Protein AF-L0J9J5-F1 (afdb_monomer_lite)

Radius of gyration: 36.47 Å; chains: 1; bounding box: 64×28×108 Å

Sequence (158 aa):
MAHLDVNPADLLRAADNYAELQLRAAAIGPKAVEEVQRIIATHGPMGYPLAVGVVAGLARRQAALDAKAANFGQYSQRFTEHAAAYRDQDLQGARDYAAPAATMLDLGGPGHIPPPEGRVICTEINAGGFGCSEFLPGGMIFHWLSPVDLTGHWPDFP

pLDDT: mean 82.68, std 17.05, range [35.88, 98.31]

Structure (mmCIF, N/CA/C/O backbone):
data_AF-L0J9J5-F1
#
_entry.id   AF-L0J9J5-F1
#
loop_
_atom_site.group_PDB
_atom_site.id
_atom_site.type_symbol
_atom_site.label_atom_id
_atom_site.label_alt_id
_atom_site.label_comp_id
_atom_site.label_asym_id
_atom_site.label_entity_id
_atom_site.label_seq_id
_atom_site.pdbx_PDB_ins_code
_atom_site.Cartn_x
_atom_site.Cartn_y
_atom_site.Cartn_z
_atom_site.occupancy
_atom_site.B_iso_or_equiv
_atom_site.auth_seq_id
_atom_site.auth_comp_id
_atom_site.auth_asym_id
_atom_site.auth_atom_id
_atom_site.pdbx_PDB_model_num
ATOM 1 N N . MET A 1 1 ? 0.097 13.921 -23.230 1.00 43.97 1 MET A N 1
ATOM 2 C CA . MET A 1 1 ? -0.004 13.534 -21.806 1.00 43.97 1 MET A CA 1
ATOM 3 C C . MET A 1 1 ? 1.316 13.898 -21.153 1.00 43.97 1 MET A C 1
ATOM 5 O O . MET A 1 1 ? 2.337 13.707 -21.799 1.00 43.97 1 MET A O 1
ATOM 9 N N . ALA A 1 2 ? 1.310 14.491 -19.959 1.00 52.03 2 ALA A N 1
ATOM 10 C CA . ALA A 1 2 ? 2.552 14.818 -19.262 1.00 52.03 2 ALA A CA 1
ATOM 11 C C . ALA A 1 2 ? 3.277 13.516 -18.889 1.00 52.03 2 ALA A C 1
ATOM 13 O O . ALA A 1 2 ? 2.677 12.647 -18.258 1.00 52.03 2 ALA A O 1
ATOM 14 N N . HIS A 1 3 ? 4.531 13.370 -19.314 1.00 60.62 3 HIS A N 1
ATOM 15 C CA . HIS A 1 3 ? 5.382 12.268 -18.886 1.00 60.62 3 HIS A CA 1
ATOM 16 C C . HIS A 1 3 ? 5.807 12.561 -17.447 1.00 60.62 3 HIS A C 1
ATOM 18 O O . HIS A 1 3 ? 6.639 13.434 -17.210 1.00 60.62 3 HIS A O 1
ATOM 24 N N . LEU A 1 4 ? 5.182 11.895 -16.479 1.00 69.75 4 LEU A N 1
ATOM 25 C CA . LEU A 1 4 ? 5.620 11.967 -15.091 1.00 69.75 4 LEU A CA 1
ATOM 26 C C . LEU A 1 4 ? 6.840 11.053 -14.953 1.00 69.75 4 LEU A C 1
ATOM 28 O O . LEU A 1 4 ? 6.718 9.840 -15.108 1.00 69.75 4 LEU A O 1
ATOM 32 N N . ASP A 1 5 ? 8.008 11.648 -14.736 1.00 74.19 5 ASP A N 1
ATOM 33 C CA . ASP A 1 5 ? 9.227 10.916 -14.405 1.00 74.19 5 ASP A CA 1
ATOM 34 C C . ASP A 1 5 ? 9.178 10.546 -12.918 1.00 74.19 5 ASP A C 1
ATOM 36 O O . ASP A 1 5 ? 9.167 11.421 -12.047 1.00 74.19 5 ASP A O 1
ATOM 40 N N . VAL A 1 6 ? 9.023 9.255 -12.628 1.00 82.19 6 VAL A N 1
ATOM 41 C CA . VAL A 1 6 ? 8.851 8.745 -11.266 1.00 82.19 6 VAL A CA 1
ATOM 42 C C . VAL A 1 6 ? 9.953 7.747 -10.971 1.00 82.19 6 VAL A C 1
ATOM 44 O O . VAL A 1 6 ? 10.090 6.739 -11.657 1.00 82.19 6 VAL A O 1
ATOM 47 N N . ASN A 1 7 ? 10.691 7.984 -9.889 1.00 89.12 7 ASN A N 1
ATOM 48 C CA . ASN A 1 7 ? 11.693 7.045 -9.413 1.00 89.12 7 ASN A CA 1
ATOM 49 C C . ASN A 1 7 ? 11.016 5.816 -8.759 1.00 89.12 7 ASN A C 1
ATOM 51 O O . ASN A 1 7 ? 10.251 5.984 -7.800 1.00 89.12 7 ASN A O 1
ATOM 55 N N . PRO A 1 8 ? 11.324 4.574 -9.189 1.00 92.50 8 PRO A N 1
ATOM 56 C CA . PRO A 1 8 ? 10.787 3.356 -8.576 1.00 92.50 8 PRO A CA 1
ATOM 57 C C . PRO A 1 8 ? 11.032 3.251 -7.064 1.00 92.50 8 PRO A C 1
ATOM 59 O O . PRO A 1 8 ? 10.201 2.702 -6.340 1.00 92.50 8 PRO A O 1
ATOM 62 N N . ALA A 1 9 ? 12.138 3.805 -6.557 1.00 93.69 9 ALA A N 1
ATOM 63 C CA . ALA A 1 9 ? 12.437 3.806 -5.126 1.00 93.69 9 ALA A CA 1
ATOM 64 C C . ALA A 1 9 ? 11.431 4.640 -4.314 1.00 93.69 9 ALA A C 1
ATOM 66 O O . ALA A 1 9 ? 11.093 4.282 -3.184 1.00 93.69 9 ALA A O 1
ATOM 67 N N . ASP A 1 10 ? 10.919 5.732 -4.885 1.00 94.81 10 ASP A N 1
ATOM 68 C CA . ASP A 1 10 ? 9.912 6.563 -4.224 1.00 94.81 10 ASP A CA 1
ATOM 69 C C . ASP A 1 10 ? 8.543 5.872 -4.205 1.00 94.81 10 ASP A C 1
ATOM 71 O O . ASP A 1 10 ? 7.815 5.981 -3.216 1.00 94.81 10 ASP A O 1
ATOM 75 N N . LEU A 1 11 ? 8.220 5.094 -5.245 1.00 95.12 11 LEU A N 1
ATOM 76 C CA . LEU A 1 11 ? 7.018 4.257 -5.276 1.00 95.12 11 LEU A CA 1
ATOM 77 C C . LEU A 1 11 ? 7.060 3.168 -4.202 1.00 95.12 11 LEU A C 1
ATOM 79 O O . LEU A 1 11 ? 6.072 2.969 -3.499 1.00 95.12 11 LEU A O 1
ATOM 83 N N . LEU A 1 12 ? 8.207 2.510 -4.018 1.00 97.31 12 LEU A N 1
ATOM 84 C CA . LEU A 1 12 ? 8.378 1.522 -2.950 1.00 97.31 12 LEU A CA 1
ATOM 85 C C . LEU A 1 12 ? 8.260 2.165 -1.563 1.00 97.31 12 LEU A C 1
ATOM 87 O O . LEU A 1 12 ? 7.547 1.645 -0.711 1.00 97.31 12 LEU A O 1
ATOM 91 N N . ARG A 1 13 ? 8.839 3.356 -1.360 1.00 97.19 13 ARG A N 1
ATOM 92 C CA . ARG A 1 13 ? 8.668 4.097 -0.100 1.00 97.19 13 ARG A CA 1
ATOM 93 C C . ARG A 1 13 ? 7.200 4.444 0.164 1.00 97.19 13 ARG A C 1
ATOM 95 O O . ARG A 1 13 ? 6.732 4.357 1.297 1.00 97.19 13 ARG A O 1
ATOM 102 N N . ALA A 1 14 ? 6.457 4.842 -0.869 1.00 97.06 14 ALA A N 1
ATOM 103 C CA . ALA A 1 14 ? 5.020 5.068 -0.748 1.00 97.06 14 ALA A CA 1
ATOM 104 C C . ALA A 1 14 ? 4.276 3.770 -0.400 1.00 97.06 14 ALA A C 1
ATOM 106 O O . ALA A 1 14 ? 3.399 3.795 0.465 1.00 97.06 14 ALA A O 1
ATOM 107 N N . ALA A 1 15 ? 4.645 2.645 -1.019 1.00 97.81 15 ALA A N 1
ATOM 108 C CA . ALA A 1 15 ? 4.072 1.339 -0.717 1.00 97.81 15 ALA A CA 1
ATOM 109 C C . ALA A 1 15 ? 4.255 0.962 0.761 1.00 97.81 15 ALA A C 1
ATOM 111 O O . ALA A 1 15 ? 3.277 0.573 1.406 1.00 97.81 15 ALA A O 1
ATOM 112 N N . ASP A 1 16 ? 5.454 1.161 1.311 1.00 98.25 16 ASP A N 1
ATOM 113 C CA . ASP A 1 16 ? 5.763 0.899 2.721 1.00 98.25 16 ASP A CA 1
ATOM 114 C C . ASP A 1 16 ? 4.935 1.786 3.659 1.00 98.25 16 ASP A C 1
ATOM 116 O O . ASP A 1 16 ? 4.329 1.297 4.613 1.00 98.25 16 ASP A O 1
ATOM 120 N N . ASN A 1 17 ? 4.820 3.083 3.352 1.00 98.19 17 ASN A N 1
ATOM 121 C CA . ASN A 1 17 ? 3.996 4.009 4.133 1.00 98.19 17 ASN A CA 1
ATOM 122 C C . ASN A 1 17 ? 2.520 3.577 4.158 1.00 98.19 17 ASN A C 1
ATOM 124 O O . ASN A 1 17 ? 1.853 3.660 5.191 1.00 98.19 17 ASN A O 1
ATOM 128 N N . TYR A 1 18 ? 1.988 3.108 3.027 1.00 98.25 18 TYR A N 1
ATOM 129 C CA . TYR A 1 18 ? 0.618 2.604 2.959 1.00 98.25 18 TYR A CA 1
ATOM 130 C C . TYR A 1 18 ? 0.443 1.275 3.702 1.00 98.25 18 TYR A C 1
ATOM 132 O O . TYR A 1 18 ? -0.562 1.106 4.394 1.00 98.25 18 TYR A O 1
ATOM 140 N N . ALA A 1 19 ? 1.420 0.369 3.635 1.00 97.88 19 ALA A N 1
ATOM 141 C CA . ALA A 1 19 ? 1.413 -0.860 4.428 1.00 97.88 19 ALA A CA 1
ATOM 142 C C . ALA A 1 19 ? 1.431 -0.549 5.935 1.00 97.88 19 ALA A C 1
ATOM 144 O O . ALA A 1 19 ? 0.669 -1.128 6.712 1.00 97.88 19 ALA A O 1
ATOM 145 N N . GLU A 1 20 ? 2.225 0.435 6.358 1.00 98.12 20 GLU A N 1
ATOM 146 C CA . GLU A 1 20 ? 2.229 0.896 7.743 1.00 98.12 20 GLU A CA 1
ATOM 147 C C . GLU A 1 20 ? 0.865 1.478 8.152 1.00 98.12 20 GLU A C 1
ATOM 149 O O . GLU A 1 20 ? 0.346 1.168 9.228 1.00 98.12 20 GLU A O 1
ATOM 154 N N . LEU A 1 21 ? 0.244 2.294 7.296 1.00 98.00 21 LEU A N 1
ATOM 155 C CA . LEU A 1 21 ? -1.086 2.850 7.555 1.00 98.00 21 LEU A CA 1
ATOM 156 C C . LEU A 1 21 ? -2.160 1.765 7.671 1.00 98.00 21 LEU A C 1
ATOM 158 O O . LEU A 1 21 ? -3.034 1.880 8.532 1.00 98.00 21 LEU A O 1
ATOM 162 N N . GLN A 1 22 ? -2.087 0.706 6.861 1.00 98.00 22 GLN A N 1
ATOM 163 C CA . GLN A 1 22 ? -2.960 -0.461 6.989 1.00 98.00 22 GLN A CA 1
ATOM 164 C C . GLN A 1 22 ? -2.827 -1.094 8.379 1.00 98.00 22 GLN A C 1
ATOM 166 O O . GLN A 1 22 ? -3.837 -1.288 9.059 1.00 98.00 22 GLN A O 1
ATOM 171 N N . LEU A 1 23 ? -1.597 -1.367 8.825 1.00 96.81 23 LEU A N 1
ATOM 172 C CA . LEU A 1 23 ? -1.333 -1.967 10.137 1.00 96.81 23 LEU A CA 1
ATOM 173 C C . LEU A 1 23 ? -1.828 -1.071 11.278 1.00 96.81 23 LEU A C 1
ATOM 175 O O . LEU A 1 23 ? -2.506 -1.532 12.199 1.00 96.81 23 LEU A O 1
ATOM 179 N N . ARG A 1 24 ? -1.541 0.233 11.201 1.00 97.25 24 ARG A N 1
ATOM 180 C CA . ARG A 1 24 ? -1.984 1.214 12.200 1.00 97.25 24 ARG A CA 1
ATOM 181 C C . ARG A 1 24 ? -3.508 1.315 12.261 1.00 97.25 24 ARG A C 1
ATOM 183 O O . ARG A 1 24 ? -4.052 1.396 13.360 1.00 97.25 24 ARG A O 1
ATOM 190 N N . ALA A 1 25 ? -4.190 1.298 11.115 1.00 96.44 25 ALA A N 1
ATOM 191 C CA . ALA A 1 25 ? -5.649 1.348 11.049 1.00 96.44 25 ALA A CA 1
ATOM 192 C C . ALA A 1 25 ? -6.291 0.080 11.631 1.00 96.44 25 ALA A C 1
ATOM 194 O O . ALA A 1 25 ? -7.205 0.184 12.449 1.00 96.44 25 ALA A O 1
ATOM 195 N N . ALA A 1 26 ? -5.766 -1.101 11.289 1.00 94.31 26 ALA A N 1
ATOM 196 C CA . ALA A 1 26 ? -6.233 -2.377 11.834 1.00 94.31 26 ALA A CA 1
ATOM 197 C C . ALA A 1 26 ? -6.075 -2.457 13.367 1.00 94.31 26 ALA A C 1
ATOM 199 O O . ALA A 1 26 ? -6.886 -3.079 14.051 1.00 94.31 26 ALA A O 1
ATOM 200 N N . ALA A 1 27 ? -5.077 -1.768 13.929 1.00 95.69 27 ALA A N 1
ATOM 201 C CA . ALA A 1 27 ? -4.840 -1.721 15.371 1.00 95.69 27 ALA A CA 1
ATOM 202 C C . ALA A 1 27 ? -5.798 -0.798 16.156 1.00 95.69 27 ALA A C 1
ATOM 204 O O . ALA A 1 27 ? -5.786 -0.831 17.388 1.00 95.69 27 ALA A O 1
ATOM 205 N N . ILE A 1 28 ? -6.623 0.028 15.498 1.00 95.38 28 ILE A N 1
ATOM 206 C CA . ILE A 1 28 ? -7.530 0.967 16.188 1.00 95.38 28 ILE A CA 1
ATOM 207 C C . ILE A 1 28 ? -8.580 0.219 17.020 1.00 95.38 28 ILE A C 1
ATOM 209 O O . ILE A 1 28 ? -8.819 0.587 18.169 1.00 95.38 28 ILE A O 1
ATOM 213 N N . GLY A 1 29 ? -9.186 -0.833 16.460 1.00 92.50 29 GLY A N 1
ATOM 214 C CA . GLY A 1 29 ? -10.215 -1.626 17.141 1.00 92.50 29 GLY A CA 1
ATOM 215 C C . GLY A 1 29 ? -9.717 -2.250 18.452 1.00 92.50 29 GLY A C 1
ATOM 216 O O . GLY A 1 29 ? -10.288 -1.959 19.503 1.00 92.50 29 GLY A O 1
ATOM 217 N N . PRO A 1 30 ? -8.623 -3.037 18.431 1.00 93.81 30 PRO A N 1
ATOM 218 C CA . PRO A 1 30 ? -8.021 -3.598 19.642 1.00 93.81 30 PRO A CA 1
ATOM 219 C C . PRO A 1 30 ? -7.669 -2.543 20.701 1.00 93.81 30 PRO A C 1
ATOM 221 O O . PRO A 1 30 ? -8.044 -2.696 21.862 1.00 93.81 30 PRO A O 1
ATOM 224 N N . LYS A 1 31 ? -7.051 -1.420 20.302 1.00 95.50 31 LYS A N 1
ATOM 225 C CA . LYS A 1 31 ? -6.719 -0.322 21.229 1.00 95.50 31 LYS A CA 1
ATOM 226 C C . LYS A 1 31 ? -7.954 0.296 21.885 1.00 95.50 31 LYS A C 1
ATOM 228 O O . LYS A 1 31 ? -7.914 0.662 23.055 1.00 95.50 31 LYS A O 1
ATOM 233 N N . ALA A 1 32 ? -9.060 0.412 21.151 1.00 94.19 32 ALA A N 1
ATOM 234 C CA . ALA A 1 32 ? -10.310 0.910 21.713 1.00 94.19 32 ALA A CA 1
ATOM 235 C C . ALA A 1 32 ? -10.892 -0.049 22.768 1.00 94.19 32 ALA A C 1
ATOM 237 O O . ALA A 1 32 ? -11.442 0.411 23.767 1.00 94.19 32 ALA A O 1
ATOM 238 N N . VAL A 1 33 ? -10.739 -1.366 22.590 1.00 93.88 33 VAL A N 1
ATOM 239 C CA . VAL A 1 33 ? -11.161 -2.368 23.585 1.00 93.88 33 VAL A CA 1
ATOM 240 C C . VAL A 1 33 ? -10.305 -2.289 24.850 1.00 93.88 33 VAL A C 1
ATOM 242 O O . VAL A 1 33 ? -10.852 -2.290 25.953 1.00 93.88 33 VAL A O 1
ATOM 245 N N . GLU A 1 34 ? -8.984 -2.170 24.707 1.00 96.25 34 GLU A N 1
ATOM 246 C CA . GLU A 1 34 ? -8.070 -1.967 25.841 1.00 96.25 34 GLU A CA 1
ATOM 247 C C . GLU A 1 34 ? -8.436 -0.707 26.636 1.00 96.25 34 GLU A C 1
ATOM 249 O O . GLU A 1 34 ? -8.456 -0.721 27.868 1.00 96.25 34 GLU A O 1
ATOM 254 N N . GLU A 1 35 ? -8.793 0.376 25.944 1.00 96.12 35 GLU A N 1
ATOM 255 C CA . GLU A 1 35 ? -9.191 1.617 26.602 1.00 96.12 35 GLU A CA 1
ATOM 256 C C . GLU A 1 35 ? -10.529 1.485 27.338 1.00 96.12 35 GLU A C 1
ATOM 258 O O . GLU A 1 35 ? -10.670 1.962 28.463 1.00 96.12 35 GLU A O 1
ATOM 263 N N . VAL A 1 36 ? -11.496 0.762 26.769 1.00 96.31 36 VAL A N 1
ATOM 264 C CA . VAL A 1 36 ? -12.753 0.432 27.460 1.00 96.31 36 VAL A CA 1
ATOM 265 C C . VAL A 1 36 ? -12.482 -0.340 28.753 1.00 96.31 36 VAL A C 1
ATOM 267 O O . VAL A 1 36 ? -13.048 -0.010 29.796 1.00 96.31 36 VAL A O 1
ATOM 270 N N . GLN A 1 37 ? -11.587 -1.329 28.717 1.00 95.19 37 GLN A N 1
ATOM 271 C CA . GLN A 1 37 ? -11.195 -2.084 29.910 1.00 95.19 37 GLN A CA 1
ATOM 272 C C . GLN A 1 37 ? -10.512 -1.184 30.947 1.00 95.19 37 GLN A C 1
ATOM 274 O O . GLN A 1 37 ? -10.841 -1.261 32.133 1.00 95.19 37 GLN A O 1
ATOM 279 N N . ARG A 1 38 ? -9.625 -0.281 30.509 1.00 96.62 38 ARG A N 1
ATOM 280 C CA . ARG A 1 38 ? -8.973 0.712 31.375 1.00 96.62 38 ARG A CA 1
ATOM 281 C C . ARG A 1 38 ? -9.997 1.618 32.059 1.00 96.62 38 ARG A C 1
ATOM 283 O O . ARG A 1 38 ? -9.901 1.826 33.269 1.00 96.62 38 ARG A O 1
ATOM 290 N N . ILE A 1 39 ? -10.983 2.131 31.321 1.00 96.38 39 ILE A N 1
ATOM 291 C CA . ILE A 1 39 ? -12.052 2.989 31.855 1.00 96.38 39 ILE A CA 1
ATOM 292 C C . ILE A 1 39 ? -12.842 2.247 32.932 1.00 96.38 39 ILE A C 1
ATOM 294 O O . ILE A 1 39 ? -13.021 2.773 34.030 1.00 96.38 39 ILE A O 1
ATOM 298 N N . ILE A 1 40 ? -13.270 1.014 32.648 1.00 94.31 40 ILE A N 1
ATOM 299 C CA . ILE A 1 40 ? -14.030 0.193 33.599 1.00 94.31 40 ILE A CA 1
ATOM 300 C C . ILE A 1 40 ? -13.203 -0.070 34.864 1.00 94.31 40 ILE A C 1
ATOM 302 O O . ILE A 1 40 ? -13.719 0.080 35.969 1.00 94.31 40 ILE A O 1
ATOM 306 N N . ALA A 1 41 ? -11.918 -0.399 34.718 1.00 96.19 41 ALA A N 1
ATOM 307 C CA . ALA A 1 41 ? -11.035 -0.678 35.848 1.00 96.19 41 ALA A CA 1
ATOM 308 C C . ALA A 1 41 ? -10.778 0.552 36.737 1.00 96.19 41 ALA A C 1
ATOM 310 O O . ALA A 1 41 ? -10.653 0.420 37.950 1.00 96.19 41 ALA A O 1
ATOM 311 N N . THR A 1 42 ? -10.700 1.747 36.145 1.00 97.31 42 THR A N 1
ATOM 312 C CA . THR A 1 42 ? -10.333 2.985 36.858 1.00 97.31 42 THR A CA 1
ATOM 313 C C . THR A 1 42 ? -11.531 3.763 37.398 1.00 97.31 42 THR A C 1
ATOM 315 O O . THR A 1 42 ? -11.410 4.422 38.427 1.00 97.31 42 THR A O 1
ATOM 318 N N . HIS A 1 43 ? -12.689 3.683 36.739 1.00 96.06 43 HIS A N 1
ATOM 319 C CA . HIS A 1 43 ? -13.873 4.486 37.069 1.00 96.06 43 HIS A CA 1
ATOM 320 C C . HIS A 1 43 ? -15.074 3.640 37.519 1.00 96.06 43 HIS A C 1
ATOM 322 O O . HIS A 1 43 ? -16.091 4.195 37.944 1.00 96.06 43 HIS A O 1
ATOM 328 N N . GLY A 1 44 ? -14.994 2.308 37.430 1.00 94.25 44 GLY A N 1
ATOM 329 C CA . GLY A 1 44 ? -16.068 1.406 37.836 1.00 94.25 44 GLY A CA 1
ATOM 330 C C . GLY A 1 44 ? -17.406 1.758 37.161 1.00 94.25 44 GLY A C 1
ATOM 331 O O . GLY A 1 44 ? -17.433 2.051 35.961 1.00 94.25 44 GLY A O 1
ATOM 332 N N . PRO A 1 45 ? -18.527 1.789 37.907 1.00 94.38 45 PRO A N 1
ATOM 333 C CA . PRO A 1 45 ? -19.840 2.141 37.359 1.00 94.38 45 PRO A CA 1
ATOM 334 C C . PRO A 1 45 ? -19.920 3.551 36.754 1.00 94.38 45 PRO A C 1
ATOM 336 O O . PRO A 1 45 ? -20.662 3.757 35.796 1.00 94.38 45 PRO A O 1
ATOM 339 N N . MET A 1 46 ? -19.141 4.517 37.260 1.00 95.81 46 MET A N 1
ATOM 340 C CA . MET A 1 46 ? -19.137 5.896 36.745 1.00 95.81 46 MET A CA 1
ATOM 341 C C . MET A 1 46 ? -18.573 5.978 35.318 1.00 95.81 46 MET A C 1
ATOM 343 O O . MET A 1 46 ? -18.964 6.854 34.550 1.00 95.81 46 MET A O 1
ATOM 347 N N . GLY A 1 47 ? -17.684 5.053 34.940 1.00 95.31 47 GLY A N 1
ATOM 348 C CA . GLY A 1 47 ? -17.104 4.973 33.595 1.00 95.31 47 GLY A CA 1
ATOM 349 C C . GLY A 1 47 ? -17.996 4.280 32.562 1.00 95.31 47 GLY A C 1
ATOM 350 O O . GLY A 1 47 ? -17.695 4.323 31.369 1.00 95.31 47 GLY A O 1
ATOM 351 N N . TYR A 1 48 ? -19.096 3.652 32.989 1.00 94.38 48 TYR A N 1
ATOM 352 C CA . TYR A 1 48 ? -19.946 2.844 32.114 1.00 94.38 48 TYR A CA 1
ATOM 353 C C . TYR A 1 48 ? -20.528 3.624 30.920 1.00 94.38 48 TYR A C 1
ATOM 355 O O . TYR A 1 48 ? -20.422 3.125 29.796 1.00 94.38 48 TYR A O 1
ATOM 363 N N . PRO A 1 49 ? -21.061 4.857 31.078 1.00 95.81 49 PRO A N 1
ATOM 364 C CA . PRO A 1 49 ? -21.569 5.621 29.937 1.00 95.81 49 PRO A CA 1
ATOM 365 C C . PRO A 1 49 ? -20.490 5.904 28.882 1.00 95.81 49 PRO A C 1
ATOM 367 O O . PRO A 1 49 ? -20.764 5.835 27.682 1.00 95.81 49 PRO A O 1
ATOM 370 N N . LEU A 1 50 ? -19.252 6.168 29.316 1.00 96.00 50 LEU A N 1
ATOM 371 C CA . LEU A 1 50 ? -18.123 6.400 28.416 1.00 96.00 50 LEU A CA 1
ATOM 372 C C . LEU A 1 50 ? -17.727 5.111 27.684 1.00 96.00 50 LEU A C 1
ATOM 374 O O . LEU A 1 50 ? -17.599 5.122 26.461 1.00 96.00 50 LEU A O 1
ATOM 378 N N . ALA A 1 51 ? -17.600 3.997 28.409 1.00 95.75 51 ALA A N 1
ATOM 379 C CA . ALA A 1 51 ? -17.290 2.685 27.842 1.00 95.75 51 ALA A CA 1
ATOM 380 C C . ALA A 1 51 ? -18.306 2.270 26.762 1.00 95.75 51 ALA A C 1
ATOM 382 O O . ALA A 1 51 ? -17.920 1.899 25.652 1.00 95.75 51 ALA A O 1
ATOM 383 N N . VAL A 1 52 ? -19.605 2.409 27.048 1.00 95.31 52 VAL A N 1
ATOM 384 C CA . VAL A 1 52 ? -20.677 2.136 26.077 1.00 95.31 52 VAL A CA 1
ATOM 385 C C . VAL A 1 52 ? -20.571 3.061 24.866 1.00 95.31 52 VAL A C 1
ATOM 387 O O . VAL A 1 52 ? -20.695 2.598 23.732 1.00 95.31 52 VAL A O 1
ATOM 390 N N . GLY A 1 53 ? -20.300 4.352 25.078 1.00 94.94 53 GLY A N 1
ATOM 391 C CA . GLY A 1 53 ? -20.119 5.322 23.998 1.00 94.94 53 GLY A CA 1
ATOM 392 C C . GLY A 1 53 ? -18.979 4.954 23.045 1.00 94.94 53 GLY A C 1
ATOM 393 O O . GLY A 1 53 ? -19.157 5.020 21.825 1.00 94.94 53 GLY A O 1
ATOM 394 N N . VAL A 1 54 ? -17.838 4.510 23.584 1.00 94.56 54 VAL A N 1
ATOM 395 C CA . VAL A 1 54 ? -16.686 4.051 22.793 1.00 94.56 54 VAL A CA 1
ATOM 396 C C . VAL A 1 54 ? -17.047 2.809 21.980 1.00 94.56 54 VAL A C 1
ATOM 398 O O . VAL A 1 54 ? -16.877 2.818 20.760 1.00 94.56 54 VAL A O 1
ATOM 401 N N . VAL A 1 55 ? -17.612 1.775 22.615 1.00 95.00 55 VAL A N 1
ATOM 402 C CA . VAL A 1 55 ? -17.994 0.526 21.928 1.00 95.00 55 VAL A CA 1
ATOM 403 C C . VAL A 1 55 ? -19.039 0.790 20.841 1.00 95.00 55 VAL A C 1
ATOM 405 O O . VAL A 1 55 ? -18.879 0.341 19.707 1.00 95.00 55 VAL A O 1
ATOM 408 N N . ALA A 1 56 ? -20.080 1.571 21.136 1.00 95.25 56 ALA A N 1
ATOM 409 C CA . ALA A 1 56 ? -21.121 1.911 20.167 1.00 95.25 56 ALA A CA 1
ATOM 410 C C . ALA A 1 56 ? -20.601 2.803 19.026 1.00 95.25 56 ALA A C 1
ATOM 412 O O . ALA A 1 56 ? -21.093 2.743 17.896 1.00 95.25 56 ALA A O 1
ATOM 413 N N . GLY A 1 57 ? -19.625 3.670 19.301 1.00 93.38 57 GLY A N 1
ATOM 414 C CA . GLY A 1 57 ? -18.933 4.459 18.284 1.00 93.38 57 GLY A CA 1
ATOM 415 C C . GLY A 1 57 ? -18.089 3.589 17.355 1.00 93.38 57 GLY A C 1
ATOM 416 O O . GLY A 1 57 ? -18.186 3.734 16.134 1.00 93.38 57 GLY A O 1
ATOM 417 N N . LEU A 1 58 ? -17.315 2.665 17.928 1.00 92.94 58 LEU A N 1
ATOM 418 C CA . LEU A 1 58 ? -16.485 1.721 17.186 1.00 92.94 58 LEU A CA 1
ATOM 419 C C . LEU A 1 58 ? -17.344 0.809 16.310 1.00 92.94 58 LEU A C 1
ATOM 421 O O . LEU A 1 58 ? -17.124 0.750 15.105 1.00 92.94 58 LEU A O 1
ATOM 425 N N . ALA A 1 59 ? -18.382 0.190 16.878 1.00 94.06 59 ALA A N 1
ATOM 426 C CA . ALA A 1 59 ? -19.275 -0.711 16.153 1.00 94.06 59 ALA A CA 1
ATOM 427 C C . ALA A 1 59 ? -19.891 -0.048 14.908 1.00 94.06 59 ALA A C 1
ATOM 429 O O . ALA A 1 59 ? -19.935 -0.650 13.838 1.00 94.06 59 ALA A O 1
ATOM 430 N N . ARG A 1 60 ? -20.295 1.227 15.009 1.00 94.94 60 ARG A N 1
ATOM 431 C CA . ARG A 1 60 ? -20.855 1.992 13.878 1.00 94.94 60 ARG A CA 1
ATOM 432 C C . ARG A 1 60 ? -19.848 2.292 12.768 1.00 94.94 60 ARG A C 1
ATOM 434 O O . ARG A 1 60 ? -20.258 2.571 11.646 1.00 94.94 60 ARG A O 1
ATOM 441 N N . ARG A 1 61 ? -18.550 2.301 13.075 1.00 95.12 61 ARG A N 1
ATOM 442 C CA . ARG A 1 61 ? -17.479 2.672 12.136 1.00 95.12 61 ARG A CA 1
ATOM 443 C C . ARG A 1 61 ? -16.603 1.496 11.724 1.00 95.12 61 ARG A C 1
ATOM 445 O O . ARG A 1 61 ? -15.792 1.676 10.823 1.00 95.12 61 ARG A O 1
ATOM 452 N N . GLN A 1 62 ? -16.782 0.324 12.331 1.00 93.81 62 GLN A N 1
ATOM 453 C CA . GLN A 1 62 ? -15.923 -0.842 12.139 1.00 93.81 62 GLN A CA 1
ATOM 454 C C . GLN A 1 62 ? -15.768 -1.190 10.656 1.00 93.81 62 GLN A C 1
ATOM 456 O O . GLN A 1 62 ? -14.658 -1.172 10.141 1.00 93.81 62 GLN A O 1
ATOM 461 N N . ALA A 1 63 ? -16.880 -1.339 9.932 1.00 94.81 63 ALA A N 1
ATOM 462 C CA . ALA A 1 63 ? -16.846 -1.646 8.502 1.00 94.81 63 ALA A CA 1
ATOM 463 C C . ALA A 1 63 ? -16.110 -0.578 7.667 1.00 94.81 63 ALA A C 1
ATOM 465 O O . ALA A 1 63 ? -15.393 -0.906 6.726 1.00 94.81 63 ALA A O 1
ATOM 466 N N . ALA A 1 64 ? -16.254 0.705 8.013 1.00 95.50 64 ALA A N 1
ATOM 467 C CA . ALA A 1 64 ? -15.564 1.789 7.315 1.00 95.50 64 ALA A CA 1
ATOM 468 C C . ALA A 1 64 ? -14.057 1.815 7.628 1.00 95.50 64 ALA A C 1
ATOM 470 O O . ALA A 1 64 ? -13.255 2.119 6.745 1.00 95.50 64 ALA A O 1
ATOM 471 N N . LEU A 1 65 ? -13.670 1.490 8.866 1.00 95.12 65 LEU A N 1
ATOM 472 C CA . LEU A 1 65 ? -12.269 1.341 9.265 1.00 95.12 65 LEU A CA 1
ATOM 473 C C . LEU A 1 65 ? -11.620 0.153 8.553 1.00 95.12 65 LEU A C 1
ATOM 475 O O . LEU A 1 65 ? -10.546 0.319 7.977 1.00 95.12 65 LEU A O 1
ATOM 479 N N . ASP A 1 66 ? -12.298 -0.993 8.511 1.00 95.31 66 ASP A N 1
ATOM 480 C CA . ASP A 1 66 ? -11.817 -2.197 7.830 1.00 95.31 66 ASP A CA 1
ATOM 481 C C . ASP A 1 66 ? -11.666 -1.953 6.325 1.00 95.31 66 ASP A C 1
ATOM 483 O O . ASP A 1 66 ? -10.623 -2.252 5.742 1.00 95.31 66 ASP A O 1
ATOM 487 N N . ALA A 1 67 ? -12.651 -1.298 5.702 1.00 96.88 67 ALA A N 1
ATOM 488 C CA . ALA A 1 67 ? -12.564 -0.890 4.303 1.00 96.88 67 ALA A CA 1
ATOM 489 C C . ALA A 1 67 ? -11.393 0.075 4.056 1.00 96.88 67 ALA A C 1
ATOM 491 O O . ALA A 1 67 ? -10.690 -0.033 3.052 1.00 96.88 67 ALA A O 1
ATOM 492 N N . LYS A 1 68 ? -11.140 1.021 4.970 1.00 96.56 68 LYS A N 1
ATOM 493 C CA . LYS A 1 68 ? -10.008 1.948 4.845 1.00 96.56 68 LYS A CA 1
ATOM 494 C C . LYS A 1 68 ? -8.665 1.227 4.978 1.00 96.56 68 LYS A C 1
ATOM 496 O O . LYS A 1 68 ? -7.767 1.516 4.190 1.00 96.56 68 LYS A O 1
ATOM 501 N N . ALA A 1 69 ? -8.540 0.296 5.923 1.00 97.31 69 ALA A N 1
ATOM 502 C CA . ALA A 1 69 ? -7.350 -0.533 6.081 1.00 97.31 69 ALA A CA 1
ATOM 503 C C . ALA A 1 69 ? -7.092 -1.381 4.824 1.00 97.31 69 ALA A C 1
ATOM 505 O O . ALA A 1 69 ? -5.970 -1.402 4.321 1.00 97.31 69 ALA A O 1
ATOM 506 N N . ALA A 1 70 ? -8.135 -1.993 4.257 1.00 97.31 70 ALA A N 1
ATOM 507 C CA . ALA A 1 70 ? -8.034 -2.744 3.007 1.00 97.31 70 ALA A CA 1
ATOM 508 C C . ALA A 1 70 ? -7.592 -1.861 1.827 1.00 97.31 70 ALA A C 1
ATOM 510 O O . ALA A 1 70 ? -6.700 -2.244 1.074 1.00 97.31 70 ALA A O 1
ATOM 511 N N . ASN A 1 71 ? -8.146 -0.648 1.707 1.00 98.12 71 ASN A N 1
ATOM 512 C CA . ASN A 1 71 ? -7.736 0.309 0.675 1.00 98.12 71 ASN A CA 1
ATOM 513 C C . ASN A 1 71 ? -6.247 0.665 0.778 1.00 98.12 71 ASN A C 1
ATOM 515 O O . ASN A 1 71 ? -5.572 0.775 -0.241 1.00 98.12 71 ASN A O 1
ATOM 519 N N . PHE A 1 72 ? -5.717 0.840 1.992 1.00 98.31 72 PHE A N 1
ATOM 520 C CA . PHE A 1 72 ? -4.286 1.081 2.178 1.00 98.31 72 PHE A CA 1
ATOM 521 C C . PHE A 1 72 ? -3.438 -0.096 1.682 1.00 98.31 72 PHE A C 1
ATOM 523 O O . PHE A 1 72 ? -2.474 0.133 0.954 1.00 98.31 72 PHE A O 1
ATOM 530 N N . GLY A 1 73 ? -3.840 -1.335 1.975 1.00 97.69 73 GLY A N 1
ATOM 531 C CA . GLY A 1 73 ? -3.173 -2.522 1.433 1.00 97.69 73 GLY A CA 1
ATOM 532 C C . GLY A 1 73 ? -3.219 -2.585 -0.094 1.00 97.69 73 GLY A C 1
ATOM 533 O O . GLY A 1 73 ? -2.200 -2.821 -0.738 1.00 97.69 73 GLY A O 1
ATOM 534 N N . GLN A 1 74 ? -4.373 -2.272 -0.689 1.00 98.12 74 GLN A N 1
ATOM 535 C CA . GLN A 1 74 ? -4.521 -2.220 -2.144 1.00 98.12 74 GLN A CA 1
ATOM 536 C C . GLN A 1 74 ? -3.607 -1.163 -2.781 1.00 98.12 74 GLN A C 1
ATOM 538 O O . GLN A 1 74 ? -2.984 -1.424 -3.810 1.00 98.12 74 GLN A O 1
ATOM 543 N N . TYR A 1 75 ? -3.510 0.034 -2.194 1.00 97.69 75 TYR A N 1
ATOM 544 C CA . TYR A 1 75 ? -2.613 1.069 -2.709 1.00 97.69 75 TYR A CA 1
ATOM 545 C C . TYR A 1 75 ? -1.147 0.683 -2.557 1.00 97.69 75 TYR A C 1
ATOM 547 O O . TYR A 1 75 ? -0.386 0.890 -3.498 1.00 97.69 75 TYR A O 1
ATOM 555 N N . SER A 1 76 ? -0.769 0.082 -1.426 1.00 98.00 76 SER A N 1
ATOM 556 C CA . SER A 1 76 ? 0.581 -0.446 -1.217 1.00 98.00 76 SER A CA 1
ATOM 557 C C . SER A 1 76 ? 0.969 -1.419 -2.333 1.00 98.00 76 SER A C 1
ATOM 559 O O . SER A 1 76 ? 1.946 -1.182 -3.042 1.00 98.00 76 SER A O 1
ATOM 561 N N . GLN A 1 77 ? 0.124 -2.423 -2.589 1.00 97.94 77 GLN A N 1
ATOM 562 C CA . GLN A 1 77 ? 0.337 -3.399 -3.656 1.00 97.94 77 GLN A CA 1
ATOM 563 C C . GLN A 1 77 ? 0.483 -2.734 -5.031 1.00 97.94 77 GLN A C 1
ATOM 565 O O . GLN A 1 77 ? 1.432 -3.023 -5.759 1.00 97.94 77 GLN A O 1
ATOM 570 N N . ARG A 1 78 ? -0.415 -1.804 -5.380 1.00 97.62 78 ARG A N 1
ATOM 571 C CA . ARG A 1 78 ? -0.356 -1.107 -6.674 1.00 97.62 78 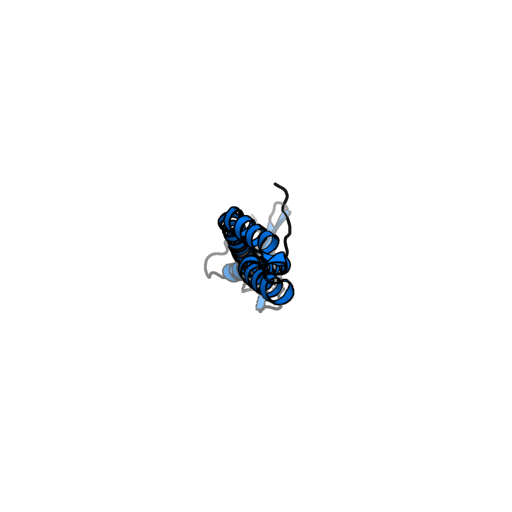ARG A CA 1
ATOM 572 C C . ARG A 1 78 ? 0.942 -0.326 -6.848 1.00 97.62 78 ARG A C 1
ATOM 574 O O . ARG A 1 78 ? 1.501 -0.321 -7.939 1.00 97.62 78 ARG A O 1
ATOM 581 N N . PHE A 1 79 ? 1.436 0.334 -5.803 1.00 97.06 79 PHE A N 1
ATOM 582 C CA . PHE A 1 79 ? 2.715 1.036 -5.884 1.00 97.06 79 PHE A CA 1
ATOM 583 C C . PHE A 1 79 ? 3.890 0.076 -6.098 1.00 97.06 79 PHE A C 1
ATOM 585 O O . PHE A 1 79 ? 4.759 0.373 -6.916 1.00 97.06 79 PHE A O 1
ATOM 592 N N . THR A 1 80 ? 3.887 -1.090 -5.446 1.00 97.69 80 THR A N 1
ATOM 593 C CA . THR A 1 80 ? 4.886 -2.144 -5.683 1.00 97.69 80 THR A CA 1
ATOM 594 C C . THR A 1 80 ? 4.841 -2.666 -7.121 1.00 97.69 80 THR A C 1
ATOM 596 O O . THR A 1 80 ? 5.882 -2.772 -7.768 1.00 97.69 80 THR A O 1
ATOM 599 N N . GLU A 1 81 ? 3.646 -2.944 -7.647 1.00 96.19 81 GLU A N 1
ATOM 600 C CA . GLU A 1 81 ? 3.449 -3.396 -9.031 1.00 96.19 81 GLU A CA 1
ATOM 601 C C . GLU A 1 81 ? 3.936 -2.349 -10.041 1.00 96.19 81 GLU A C 1
ATOM 603 O O . GLU A 1 81 ? 4.657 -2.673 -10.984 1.00 96.19 81 GLU A O 1
ATOM 608 N N . HIS A 1 82 ? 3.604 -1.074 -9.821 1.00 94.62 82 HIS A N 1
ATOM 609 C CA . HIS A 1 82 ? 4.058 0.012 -10.686 1.00 94.62 82 HIS A CA 1
ATOM 610 C C . HIS A 1 82 ? 5.577 0.212 -10.625 1.00 94.62 82 HIS A C 1
ATOM 612 O O . HIS A 1 82 ? 6.192 0.426 -11.667 1.00 94.62 82 HIS A O 1
ATOM 618 N N . ALA A 1 83 ? 6.204 0.094 -9.450 1.00 94.88 83 ALA A N 1
ATOM 619 C CA . ALA A 1 83 ? 7.660 0.161 -9.327 1.00 94.88 83 ALA A CA 1
ATOM 620 C C . ALA A 1 83 ? 8.356 -0.942 -10.144 1.00 94.88 83 ALA A C 1
ATOM 622 O O . ALA A 1 83 ? 9.351 -0.674 -10.819 1.00 94.88 83 ALA A O 1
ATOM 623 N N . ALA A 1 84 ? 7.811 -2.164 -10.121 1.00 94.25 84 ALA A N 1
ATOM 624 C CA . ALA A 1 84 ? 8.312 -3.268 -10.934 1.00 94.25 84 ALA A CA 1
ATOM 625 C C . ALA A 1 84 ? 8.143 -2.984 -12.434 1.00 94.25 84 ALA A C 1
ATOM 627 O O . ALA A 1 84 ? 9.108 -3.107 -13.183 1.00 94.25 84 ALA A O 1
ATOM 628 N N . ALA A 1 85 ? 6.964 -2.514 -12.852 1.00 93.62 85 ALA A N 1
ATOM 629 C CA . ALA A 1 85 ? 6.698 -2.171 -14.247 1.00 93.62 85 ALA A CA 1
ATOM 630 C C . ALA A 1 85 ? 7.649 -1.089 -14.788 1.00 93.62 85 ALA A C 1
ATOM 632 O O . ALA A 1 85 ? 8.169 -1.244 -15.890 1.00 93.62 85 ALA A O 1
ATOM 633 N N . TYR A 1 86 ? 7.923 -0.027 -14.019 1.00 91.56 86 TYR A N 1
ATOM 634 C CA . TYR A 1 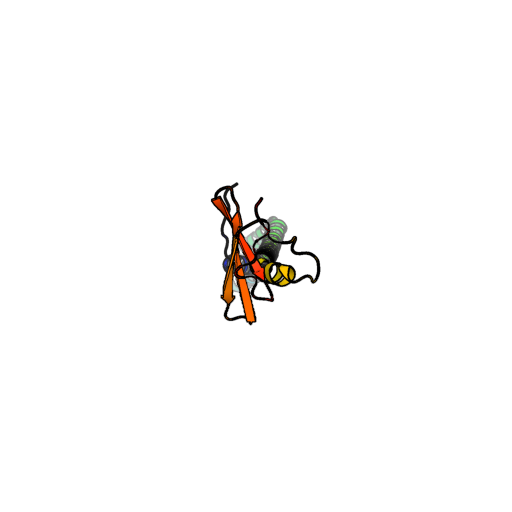86 ? 8.883 1.007 -14.426 1.00 91.56 86 TYR A CA 1
ATOM 635 C C . TYR A 1 86 ? 10.298 0.451 -14.582 1.00 91.56 86 TYR A C 1
ATOM 637 O O . TYR A 1 86 ? 10.969 0.749 -15.566 1.00 91.56 86 TYR A O 1
ATOM 645 N N . ARG A 1 87 ? 10.747 -0.390 -13.644 1.00 91.44 87 ARG A N 1
ATOM 646 C CA . ARG A 1 87 ? 12.068 -1.025 -13.727 1.00 91.44 87 ARG A CA 1
ATOM 647 C C . ARG A 1 87 ? 12.178 -1.949 -14.940 1.00 91.44 87 ARG A C 1
ATOM 649 O O . ARG A 1 87 ? 13.207 -1.960 -15.606 1.00 91.44 87 ARG A O 1
ATOM 656 N N . ASP A 1 88 ? 11.143 -2.730 -15.221 1.00 92.31 88 ASP A N 1
ATOM 657 C CA . ASP A 1 88 ? 11.157 -3.669 -16.342 1.00 92.31 88 ASP A CA 1
ATOM 658 C C . ASP A 1 88 ? 11.153 -2.925 -17.689 1.00 92.31 88 ASP A C 1
ATOM 660 O O . ASP A 1 88 ? 11.882 -3.314 -18.602 1.00 92.31 88 ASP A O 1
ATOM 664 N N . GLN A 1 89 ? 10.412 -1.815 -17.789 1.00 90.06 89 GLN A N 1
ATOM 665 C CA . GLN A 1 89 ? 10.447 -0.918 -18.950 1.00 90.06 89 GLN A CA 1
ATOM 666 C C . GLN A 1 89 ? 11.819 -0.259 -19.134 1.00 90.06 89 GLN A C 1
ATOM 668 O O . GLN A 1 89 ? 12.310 -0.207 -20.259 1.00 90.06 89 GLN A O 1
ATOM 673 N N . ASP A 1 9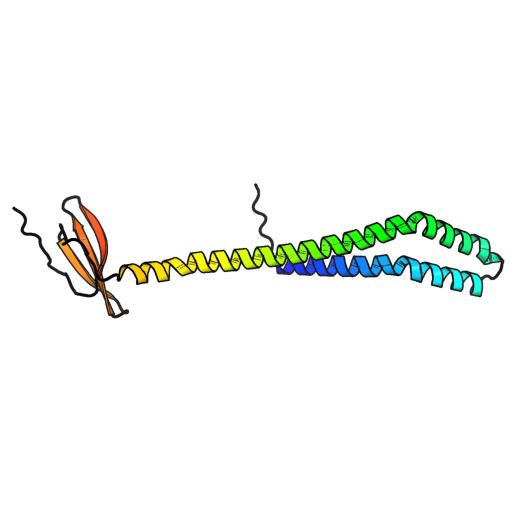0 ? 12.456 0.197 -18.053 1.00 88.44 90 ASP A N 1
ATOM 674 C CA . ASP A 1 90 ? 13.804 0.778 -18.095 1.00 88.44 90 ASP A CA 1
ATOM 675 C C . ASP A 1 90 ? 14.846 -0.249 -18.570 1.00 88.44 90 ASP A C 1
ATOM 677 O O . ASP A 1 90 ? 15.620 0.013 -19.490 1.00 88.44 90 ASP A O 1
ATOM 681 N N . LEU A 1 91 ? 14.799 -1.475 -18.037 1.00 89.06 91 LEU A N 1
ATOM 682 C CA . LEU A 1 91 ? 15.665 -2.572 -18.477 1.00 89.06 91 LEU A CA 1
ATOM 683 C C . LEU A 1 91 ? 15.430 -2.955 -19.941 1.00 89.06 91 LEU A C 1
ATOM 685 O O . LEU A 1 91 ? 16.384 -3.283 -20.647 1.00 89.06 91 LEU A O 1
ATOM 689 N N . GLN A 1 92 ? 14.177 -2.949 -20.397 1.00 89.62 92 GLN A N 1
ATOM 690 C CA . GLN A 1 92 ? 13.852 -3.206 -21.796 1.00 89.62 92 GLN A CA 1
ATOM 691 C C . GLN A 1 92 ? 14.397 -2.093 -22.695 1.00 89.62 92 GLN A C 1
ATOM 693 O O . GLN A 1 92 ? 15.110 -2.392 -23.649 1.00 89.62 92 GLN A O 1
ATOM 698 N N . GLY A 1 93 ? 14.169 -0.828 -22.336 1.00 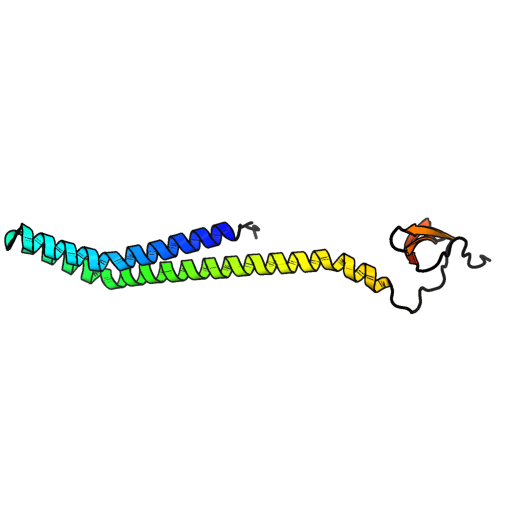86.00 93 GLY A N 1
ATOM 699 C CA . GLY A 1 93 ? 14.725 0.314 -23.056 1.00 86.00 93 GLY A CA 1
ATOM 700 C C . GLY A 1 93 ? 16.252 0.266 -23.119 1.00 86.00 93 GLY A C 1
ATOM 701 O O . GLY A 1 93 ? 16.828 0.439 -24.188 1.00 86.00 93 GLY A O 1
ATOM 702 N N . ALA A 1 94 ? 16.925 -0.055 -22.011 1.00 85.00 94 ALA A N 1
ATOM 703 C CA . ALA A 1 94 ? 18.377 -0.213 -21.977 1.00 85.00 94 ALA A CA 1
ATOM 704 C C . ALA A 1 94 ? 18.876 -1.323 -22.919 1.00 85.00 94 ALA A C 1
ATOM 706 O O . ALA A 1 94 ? 19.901 -1.151 -23.580 1.00 85.00 94 ALA A O 1
ATOM 707 N N . ARG A 1 95 ? 18.155 -2.449 -23.021 1.00 85.12 95 ARG A N 1
ATOM 708 C CA . ARG A 1 95 ? 18.472 -3.520 -23.983 1.00 85.12 95 ARG A CA 1
ATOM 709 C C . ARG A 1 95 ? 18.291 -3.052 -25.421 1.00 85.12 95 ARG A C 1
ATOM 711 O O . ARG A 1 95 ? 19.174 -3.300 -26.236 1.00 85.12 95 ARG A O 1
ATOM 718 N N . ASP A 1 96 ? 17.207 -2.340 -25.708 1.00 81.06 96 ASP A N 1
ATOM 719 C CA . ASP A 1 96 ? 16.922 -1.809 -27.043 1.00 81.06 96 ASP A CA 1
ATOM 720 C C . ASP A 1 96 ? 17.961 -0.755 -27.465 1.00 81.06 96 ASP A C 1
ATOM 722 O O . ASP A 1 96 ? 18.365 -0.722 -28.624 1.00 81.06 96 ASP A O 1
ATOM 726 N N . TYR A 1 97 ? 18.469 0.051 -26.523 1.00 76.62 97 TYR A N 1
ATOM 727 C CA . TYR A 1 97 ? 19.578 0.990 -26.748 1.00 76.62 97 TYR A CA 1
ATOM 728 C C . TYR A 1 97 ? 20.957 0.326 -26.839 1.00 76.62 97 TYR A C 1
ATOM 730 O O . TYR A 1 97 ? 21.852 0.898 -27.456 1.00 76.62 97 TYR A O 1
ATOM 738 N N . ALA A 1 98 ? 21.159 -0.846 -26.232 1.00 73.62 98 ALA A N 1
ATOM 739 C CA . ALA A 1 98 ? 22.396 -1.622 -26.351 1.00 73.62 98 ALA A CA 1
ATOM 740 C C . ALA A 1 98 ? 22.432 -2.480 -27.631 1.00 73.62 98 ALA A C 1
ATOM 742 O O . ALA A 1 98 ? 23.506 -2.771 -28.160 1.00 73.62 98 ALA A O 1
ATOM 743 N N . ALA A 1 99 ? 21.266 -2.843 -28.171 1.00 63.03 99 ALA A N 1
ATOM 744 C CA . ALA A 1 99 ? 21.117 -3.605 -29.407 1.00 63.03 99 ALA A CA 1
ATOM 745 C C . ALA A 1 99 ? 21.738 -2.985 -30.686 1.00 63.03 99 ALA A C 1
ATOM 747 O O . ALA A 1 99 ? 22.189 -3.772 -31.516 1.00 63.03 99 ALA A O 1
ATOM 748 N N . PRO A 1 100 ? 21.882 -1.653 -30.881 1.00 54.25 100 PRO A N 1
ATOM 749 C CA . PRO A 1 100 ? 22.538 -1.081 -32.060 1.00 54.25 100 PRO A CA 1
ATOM 750 C C . PRO A 1 100 ? 24.000 -1.522 -32.201 1.00 54.25 100 PRO A C 1
ATOM 752 O O . PRO A 1 100 ? 24.522 -1.559 -33.313 1.00 54.25 100 PRO A O 1
ATOM 755 N N . ALA A 1 101 ? 24.657 -1.902 -31.097 1.00 50.62 101 ALA A N 1
ATOM 756 C CA . ALA A 1 101 ? 25.998 -2.477 -31.142 1.00 50.62 101 ALA A CA 1
ATOM 757 C C . ALA A 1 101 ? 25.995 -3.923 -31.677 1.00 50.62 101 ALA A C 1
ATOM 759 O O . ALA A 1 101 ? 26.941 -4.325 -32.347 1.00 50.62 101 ALA A O 1
ATOM 760 N N . ALA A 1 102 ? 24.925 -4.691 -31.438 1.00 47.09 102 ALA A N 1
ATOM 761 C CA . ALA A 1 102 ? 24.773 -6.051 -31.954 1.00 47.09 102 ALA A CA 1
ATOM 762 C C . ALA A 1 102 ? 24.342 -6.066 -33.432 1.00 47.09 102 ALA A C 1
ATOM 764 O O . ALA A 1 102 ? 24.828 -6.897 -34.193 1.00 47.09 102 ALA A O 1
ATOM 765 N N . THR A 1 103 ? 23.516 -5.112 -33.874 1.00 47.03 103 THR A N 1
ATOM 766 C CA . THR A 1 103 ? 23.129 -4.995 -35.293 1.00 47.03 103 THR A CA 1
ATOM 767 C C . THR A 1 103 ? 24.256 -4.444 -36.174 1.00 47.03 103 THR A C 1
ATOM 769 O O . THR A 1 103 ? 24.301 -4.758 -37.359 1.00 47.03 103 THR A O 1
ATOM 772 N N . MET A 1 104 ? 25.212 -3.680 -35.622 1.00 43.03 104 MET A N 1
ATOM 773 C CA . MET A 1 104 ? 26.449 -3.339 -36.348 1.00 43.03 104 MET A CA 1
ATOM 774 C C . MET A 1 104 ? 27.404 -4.533 -36.500 1.00 43.03 104 MET A C 1
ATOM 776 O O . MET A 1 104 ? 28.172 -4.568 -37.458 1.00 43.03 104 MET A O 1
ATOM 780 N N . LEU A 1 105 ? 27.347 -5.518 -35.596 1.00 47.97 105 LEU A N 1
ATOM 781 C CA . LEU A 1 105 ? 28.111 -6.769 -35.700 1.00 47.97 105 LEU A CA 1
ATOM 782 C C . LEU A 1 105 ? 27.467 -7.788 -36.663 1.00 47.97 105 LEU A C 1
ATOM 784 O O . LEU A 1 105 ? 28.161 -8.687 -37.128 1.00 47.97 105 LEU A O 1
ATOM 788 N N . ASP A 1 106 ? 26.185 -7.620 -37.012 1.00 43.31 106 ASP A N 1
ATOM 789 C CA . ASP A 1 106 ? 25.452 -8.465 -37.976 1.00 43.31 106 ASP A CA 1
ATOM 790 C C . ASP A 1 106 ? 25.410 -7.886 -39.409 1.00 43.31 106 ASP A C 1
ATOM 792 O O . ASP A 1 106 ? 24.835 -8.468 -40.324 1.00 43.31 106 ASP A O 1
ATOM 796 N N . LEU A 1 107 ? 26.110 -6.774 -39.667 1.00 44.72 107 LEU A N 1
ATOM 797 C CA . LEU A 1 107 ? 26.494 -6.390 -41.038 1.00 44.72 107 LEU A CA 1
ATOM 798 C C . LEU A 1 107 ? 27.667 -7.242 -41.576 1.00 44.72 107 LEU A C 1
ATOM 800 O O . LEU A 1 107 ? 28.155 -7.005 -42.676 1.00 44.72 107 LEU A O 1
ATOM 804 N N . GLY A 1 108 ? 28.105 -8.251 -40.813 1.00 43.75 108 GLY A N 1
ATOM 805 C CA . GLY A 1 108 ? 29.138 -9.225 -41.172 1.00 43.75 108 GLY A CA 1
ATOM 806 C C . GLY A 1 108 ? 28.614 -10.542 -41.760 1.00 43.75 108 GLY A C 1
ATOM 807 O O . GLY A 1 108 ? 29.324 -11.547 -41.708 1.00 43.75 108 GLY A O 1
ATOM 808 N N . GLY A 1 109 ? 27.390 -10.581 -42.296 1.00 35.88 109 GLY A N 1
ATOM 809 C CA . GLY A 1 109 ? 26.902 -11.742 -43.044 1.00 35.88 109 GLY A CA 1
ATOM 810 C C . GLY A 1 109 ? 27.753 -11.996 -44.305 1.00 35.88 109 GLY A C 1
ATOM 811 O O . GLY A 1 109 ? 27.945 -11.075 -45.102 1.00 35.88 109 GLY A O 1
ATOM 812 N N . PRO A 1 110 ? 28.271 -13.217 -44.542 1.00 42.50 110 PRO A N 1
ATOM 813 C CA . PRO A 1 110 ? 29.077 -13.521 -45.720 1.00 42.50 110 PRO A CA 1
ATOM 814 C C . PRO A 1 110 ? 28.163 -13.645 -46.944 1.00 42.50 110 PRO A C 1
ATOM 816 O O . PRO A 1 110 ? 27.699 -14.733 -47.277 1.00 42.50 110 PRO A O 1
ATOM 819 N N . GLY A 1 111 ? 27.864 -12.540 -47.622 1.00 45.72 111 GLY A N 1
ATOM 820 C CA . GLY A 1 111 ? 27.038 -12.623 -48.822 1.00 45.72 111 GLY A CA 1
ATOM 821 C C . GLY A 1 111 ? 26.613 -11.285 -49.396 1.00 45.72 111 GLY A C 1
ATOM 822 O O . GLY A 1 111 ? 25.559 -10.775 -49.048 1.00 45.72 111 GLY A O 1
ATOM 823 N N . HIS A 1 112 ? 27.393 -10.818 -50.374 1.00 44.19 112 HIS A N 1
ATOM 824 C CA . HIS A 1 112 ? 27.041 -9.779 -51.345 1.00 44.19 112 HIS A CA 1
ATOM 825 C C . HIS A 1 112 ? 27.013 -8.334 -50.818 1.00 44.19 112 HIS A C 1
ATOM 827 O O . HIS A 1 112 ? 25.977 -7.680 -50.763 1.00 44.19 112 HIS A O 1
ATOM 833 N N . ILE A 1 113 ? 28.203 -7.792 -50.545 1.00 52.66 113 ILE A N 1
ATOM 834 C CA . ILE A 1 113 ? 28.428 -6.363 -50.792 1.00 52.66 113 ILE A CA 1
ATOM 835 C C . ILE A 1 113 ? 28.407 -6.224 -52.327 1.00 52.66 113 ILE A C 1
ATOM 837 O O . ILE A 1 113 ? 29.241 -6.870 -52.974 1.00 52.66 113 ILE A O 1
ATOM 841 N N . PRO A 1 114 ? 27.442 -5.507 -52.938 1.00 54.47 114 PRO A N 1
ATOM 842 C CA . PRO A 1 114 ? 27.504 -5.227 -54.371 1.00 54.47 114 PRO A CA 1
ATOM 843 C C . PRO A 1 114 ? 28.848 -4.549 -54.684 1.00 54.47 114 PRO A C 1
ATOM 845 O O . PRO A 1 114 ? 29.355 -3.810 -53.837 1.00 54.47 114 PRO A O 1
ATOM 848 N N . PRO A 1 115 ? 29.479 -4.838 -55.837 1.00 59.31 115 PRO A N 1
ATOM 849 C CA . PRO A 1 115 ? 30.769 -4.243 -56.164 1.00 59.31 115 PRO A CA 1
ATOM 850 C C . PRO A 1 115 ? 30.653 -2.711 -56.111 1.00 59.31 115 PRO A C 1
ATOM 852 O O . PRO A 1 115 ? 29.638 -2.186 -56.574 1.00 59.31 115 PRO A O 1
ATOM 855 N N . PRO A 1 116 ? 31.646 -2.005 -55.542 1.00 63.88 116 PRO A N 1
ATOM 856 C CA . PRO A 1 116 ? 31.598 -0.554 -55.457 1.00 63.88 116 PRO A CA 1
ATOM 857 C C . PRO A 1 116 ? 31.430 0.067 -56.845 1.00 63.88 116 PRO A C 1
ATOM 859 O O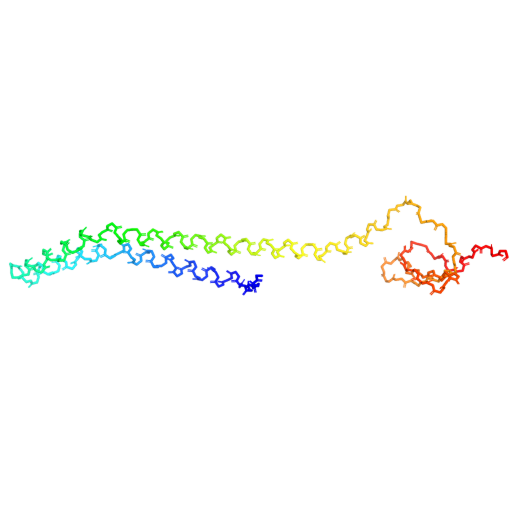 . PRO A 1 116 ? 32.111 -0.316 -57.797 1.00 63.88 116 PRO A O 1
ATOM 862 N N . GLU A 1 117 ? 30.534 1.039 -56.942 1.00 70.25 117 GLU A N 1
ATOM 863 C CA . GLU A 1 117 ? 30.262 1.833 -58.141 1.00 70.25 117 GLU A CA 1
ATOM 864 C C . GLU A 1 117 ? 31.124 3.114 -58.184 1.00 70.25 117 GLU A C 1
ATOM 866 O O . GLU A 1 117 ? 31.231 3.771 -59.221 1.00 70.25 117 GLU A O 1
ATOM 871 N N . GLY A 1 118 ? 31.745 3.486 -57.060 1.00 72.19 118 GLY A N 1
ATOM 872 C CA . GLY A 1 118 ? 32.523 4.711 -56.872 1.00 72.19 118 GLY A CA 1
ATOM 873 C C . GLY A 1 118 ? 33.955 4.506 -56.363 1.00 72.19 118 GLY A C 1
ATOM 874 O O . GLY A 1 118 ? 34.449 3.389 -56.220 1.00 72.19 118 GLY A O 1
ATOM 875 N N . ARG A 1 119 ? 34.645 5.627 -56.085 1.00 80.75 119 ARG A N 1
ATOM 876 C CA . ARG A 1 119 ? 36.023 5.624 -55.547 1.00 80.75 119 ARG A CA 1
ATOM 877 C C . ARG A 1 119 ? 35.983 5.073 -54.115 1.00 80.75 119 ARG A C 1
ATOM 879 O O . ARG A 1 119 ? 35.288 5.673 -53.303 1.00 80.75 119 ARG A O 1
ATOM 886 N N . VAL A 1 120 ? 36.744 4.034 -53.764 1.00 84.69 120 VAL A N 1
ATOM 887 C CA . VAL A 1 120 ? 36.772 3.508 -52.378 1.00 84.69 120 VAL A CA 1
ATOM 888 C C . VAL A 1 120 ? 38.080 3.835 -51.654 1.00 84.69 120 VAL A C 1
ATOM 890 O O . VAL A 1 120 ? 39.169 3.624 -52.193 1.00 84.69 120 VAL A O 1
ATOM 893 N N . ILE A 1 121 ? 37.969 4.322 -50.413 1.00 84.19 121 ILE A N 1
ATOM 894 C CA . ILE A 1 121 ? 39.084 4.520 -49.474 1.00 84.19 121 ILE A CA 1
ATOM 895 C C . ILE A 1 121 ? 38.750 3.812 -48.165 1.00 84.19 121 ILE A C 1
ATOM 897 O O . ILE A 1 121 ? 37.702 4.074 -47.583 1.00 84.19 121 ILE A O 1
ATOM 901 N N . CYS A 1 122 ? 39.644 2.958 -47.678 1.00 86.50 122 CYS A N 1
ATOM 902 C CA . CYS A 1 122 ? 39.465 2.219 -46.438 1.00 86.50 122 CYS A CA 1
ATOM 903 C C . CYS A 1 122 ? 40.535 2.599 -45.404 1.00 86.50 122 CYS A C 1
ATOM 905 O O . CYS A 1 122 ? 41.694 2.826 -45.739 1.00 86.50 122 CYS A O 1
ATOM 907 N N . THR A 1 123 ? 40.142 2.679 -44.132 1.00 85.56 123 THR A N 1
ATOM 908 C CA . THR A 1 123 ? 41.048 2.917 -42.996 1.00 85.56 123 THR A CA 1
ATOM 909 C C . THR A 1 123 ? 40.951 1.759 -42.018 1.00 85.56 123 THR A C 1
ATOM 911 O O . THR A 1 123 ? 39.850 1.312 -41.706 1.00 85.56 123 THR A O 1
ATOM 914 N N . GLU A 1 124 ? 42.084 1.279 -41.516 1.00 86.44 124 GLU A N 1
ATOM 915 C CA . GLU A 1 124 ? 42.104 0.236 -40.492 1.00 86.44 124 GLU A CA 1
ATOM 916 C C . GLU A 1 124 ? 41.416 0.719 -39.205 1.00 86.44 124 GLU A C 1
ATOM 918 O O . GLU A 1 124 ? 41.637 1.840 -38.738 1.00 86.44 124 GLU A O 1
ATOM 923 N N . ILE A 1 125 ? 40.572 -0.136 -38.628 1.00 81.50 125 ILE A N 1
ATOM 924 C CA . ILE A 1 125 ? 39.931 0.101 -37.335 1.00 81.50 125 ILE A CA 1
ATOM 925 C C . ILE A 1 125 ? 40.474 -0.883 -36.297 1.00 81.50 125 ILE A C 1
ATOM 927 O O . ILE A 1 125 ? 40.695 -2.057 -36.591 1.00 81.50 125 ILE A O 1
ATOM 931 N N . ASN A 1 126 ? 40.626 -0.418 -35.051 1.00 65.44 126 ASN A N 1
ATOM 932 C CA . ASN A 1 126 ? 41.244 -1.142 -33.922 1.00 65.44 126 ASN A CA 1
ATOM 933 C C . ASN A 1 126 ? 40.633 -2.530 -33.595 1.00 65.44 126 ASN A C 1
ATOM 935 O O . ASN A 1 126 ? 41.136 -3.221 -32.713 1.00 65.44 126 ASN A O 1
ATOM 939 N N . ALA A 1 127 ? 39.548 -2.931 -34.262 1.00 60.81 127 ALA A N 1
ATOM 940 C CA . ALA A 1 127 ? 38.817 -4.180 -34.062 1.00 60.81 127 ALA A CA 1
ATOM 941 C C . ALA A 1 127 ? 39.097 -5.261 -35.133 1.00 60.81 127 ALA A C 1
ATOM 943 O O . ALA A 1 127 ? 38.384 -6.260 -35.173 1.00 60.81 127 ALA A O 1
ATOM 944 N N . GLY A 1 128 ? 40.120 -5.093 -35.984 1.00 61.88 128 GLY A N 1
ATOM 945 C CA . GLY A 1 128 ? 40.539 -6.123 -36.949 1.00 61.88 128 GLY A CA 1
ATOM 946 C C . GLY A 1 128 ? 39.762 -6.111 -38.271 1.00 61.88 128 GLY A C 1
ATOM 947 O O . GLY A 1 128 ? 39.423 -7.166 -38.800 1.00 61.88 128 GLY A O 1
ATOM 948 N N . GLY A 1 129 ? 39.485 -4.920 -38.802 1.00 78.94 129 GLY A N 1
ATOM 949 C CA . GLY A 1 129 ? 38.834 -4.718 -40.098 1.00 78.94 129 GLY A CA 1
ATOM 950 C C . GLY A 1 129 ? 39.089 -3.313 -40.637 1.00 78.94 129 GLY A C 1
ATOM 951 O O . GLY A 1 129 ? 39.898 -2.566 -40.083 1.00 78.94 129 GLY A O 1
ATOM 952 N N . PHE A 1 130 ? 38.373 -2.935 -41.694 1.00 81.31 130 PHE A N 1
ATOM 953 C CA . PHE A 1 130 ? 38.511 -1.636 -42.344 1.00 81.31 130 PHE A CA 1
ATOM 954 C C . PHE A 1 130 ? 37.188 -0.863 -42.346 1.00 81.31 130 PHE A C 1
ATOM 956 O O . PHE A 1 130 ? 36.147 -1.402 -42.715 1.00 81.31 130 PHE A O 1
ATOM 963 N N 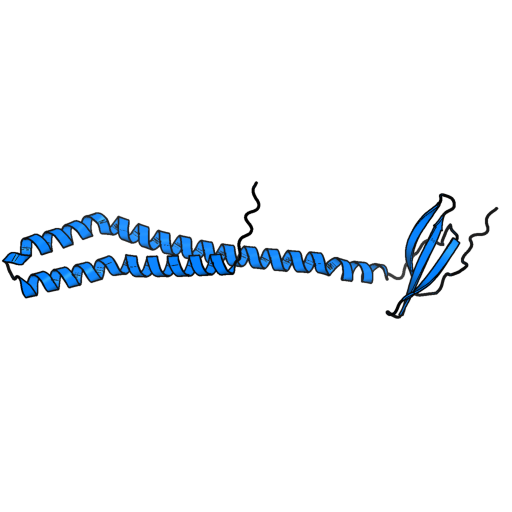. GLY A 1 131 ? 37.221 0.413 -41.966 1.00 82.81 131 GLY A N 1
ATOM 964 C CA . GLY A 1 131 ? 36.144 1.362 -42.240 1.00 82.81 131 GLY A CA 1
ATOM 965 C C . GLY A 1 131 ? 36.335 1.966 -43.626 1.00 82.81 131 GLY A C 1
ATOM 966 O O . GLY A 1 131 ? 37.313 2.679 -43.848 1.00 82.81 131 GLY A O 1
ATOM 967 N N . CYS A 1 132 ? 35.430 1.665 -44.553 1.00 84.00 132 CYS A N 1
ATOM 968 C CA . CYS A 1 132 ? 35.503 2.085 -45.947 1.00 84.00 132 CYS A CA 1
ATOM 969 C C . CYS A 1 132 ? 34.511 3.210 -46.259 1.00 84.00 132 CYS A C 1
ATOM 971 O O . CYS A 1 132 ? 33.382 3.210 -45.767 1.00 84.00 132 CYS A O 1
ATOM 973 N N . SER A 1 133 ? 34.949 4.143 -47.102 1.00 83.75 133 SER A N 1
ATOM 974 C CA . SER A 1 133 ? 34.174 5.251 -47.657 1.00 83.75 133 SER A CA 1
ATOM 975 C C . SER A 1 133 ? 34.140 5.148 -49.185 1.00 83.75 133 SER A C 1
ATOM 977 O O . SER A 1 133 ? 35.197 5.114 -49.818 1.00 83.75 133 SER A O 1
ATOM 979 N N . GLU A 1 134 ? 32.948 5.144 -49.782 1.00 83.12 134 GLU A N 1
ATOM 980 C CA . GLU A 1 134 ? 32.724 5.211 -51.235 1.00 83.12 134 GLU A CA 1
ATOM 981 C C . GLU A 1 134 ? 32.327 6.617 -51.633 1.00 83.12 134 GLU A C 1
ATOM 983 O O . GLU A 1 134 ? 31.370 7.172 -51.096 1.00 83.12 134 GLU A O 1
ATOM 988 N N . PHE A 1 135 ? 33.018 7.159 -52.625 1.00 79.75 135 PHE A N 1
ATOM 989 C CA . PHE A 1 135 ? 32.705 8.433 -53.245 1.00 79.75 135 PHE A CA 1
ATOM 990 C C . PHE A 1 135 ? 32.004 8.180 -54.575 1.00 79.75 135 PHE A C 1
ATOM 992 O O . PHE A 1 135 ? 32.638 7.791 -55.563 1.00 79.75 135 PHE A O 1
ATOM 999 N N . LEU A 1 136 ? 30.695 8.423 -54.598 1.00 77.69 136 LEU A N 1
ATOM 1000 C CA . LEU A 1 136 ? 29.878 8.269 -55.796 1.00 77.69 136 LEU A CA 1
ATOM 1001 C C . LEU A 1 136 ? 29.992 9.499 -56.719 1.00 77.69 136 LEU A C 1
ATOM 1003 O O . LEU A 1 136 ? 30.212 10.615 -56.235 1.00 77.69 136 LEU A O 1
ATOM 1007 N N . PRO A 1 137 ? 29.748 9.348 -58.037 1.00 66.50 137 PRO A N 1
ATOM 1008 C CA . PRO A 1 137 ? 29.818 10.443 -59.016 1.00 66.50 137 PRO A CA 1
ATOM 1009 C C . PRO A 1 137 ? 28.913 11.652 -58.708 1.00 66.50 137 PRO A C 1
ATOM 1011 O O . PRO A 1 137 ? 29.166 12.751 -59.193 1.00 66.50 137 PRO A O 1
ATOM 1014 N N . GLY A 1 138 ? 27.876 11.470 -57.882 1.00 67.12 138 GLY A N 1
ATOM 1015 C CA . GLY A 1 138 ? 26.964 12.529 -57.428 1.00 67.12 138 GLY A CA 1
ATOM 1016 C C . GLY A 1 138 ? 27.413 13.299 -56.177 1.00 67.12 138 GLY A C 1
ATOM 1017 O O . GLY A 1 138 ? 26.628 14.081 -55.649 1.00 67.12 138 GLY A O 1
ATOM 1018 N N . GLY A 1 139 ? 28.625 13.062 -55.661 1.00 68.44 139 GLY A N 1
ATOM 1019 C CA . GLY A 1 139 ? 29.133 13.703 -54.439 1.00 68.44 139 GLY A CA 1
ATOM 1020 C C . GLY A 1 139 ? 28.586 13.117 -53.131 1.00 68.44 139 GLY A C 1
ATOM 1021 O O . GLY A 1 139 ? 28.859 13.651 -52.058 1.00 68.44 139 GLY A O 1
ATOM 1022 N N . MET A 1 140 ? 27.825 12.022 -53.204 1.00 70.62 140 MET A N 1
ATOM 1023 C CA . MET A 1 140 ? 27.394 11.261 -52.031 1.00 70.62 140 MET A CA 1
ATOM 1024 C C . MET A 1 140 ? 28.536 10.384 -51.512 1.00 70.62 140 MET A C 1
ATOM 1026 O O . MET A 1 140 ? 29.285 9.813 -52.309 1.00 70.62 140 MET A O 1
ATOM 1030 N N . ILE A 1 141 ? 28.636 10.269 -50.184 1.00 78.12 141 ILE A N 1
ATOM 1031 C CA . ILE A 1 141 ? 29.631 9.431 -49.510 1.00 78.12 141 ILE A CA 1
ATOM 1032 C C . ILE A 1 141 ? 28.916 8.362 -48.686 1.00 78.12 141 ILE A C 1
ATOM 1034 O O . ILE A 1 141 ? 28.193 8.690 -47.742 1.00 78.12 141 ILE A O 1
ATOM 1038 N N . PHE A 1 142 ? 29.143 7.094 -49.023 1.00 74.00 142 PHE A N 1
ATOM 1039 C CA . PHE A 1 142 ? 28.657 5.949 -48.251 1.00 74.00 142 PHE A CA 1
ATOM 1040 C C . PHE A 1 142 ? 29.769 5.390 -47.372 1.00 74.00 142 PHE A C 1
ATOM 1042 O O . PHE A 1 142 ? 30.920 5.360 -47.787 1.00 74.00 142 PHE A O 1
ATOM 1049 N N . HIS A 1 143 ? 29.423 4.957 -46.159 1.00 79.44 143 HIS A N 1
ATOM 1050 C CA . HIS A 1 143 ? 30.364 4.380 -45.200 1.00 79.44 143 HIS A CA 1
ATOM 1051 C C . HIS A 1 143 ? 29.915 2.969 -44.820 1.00 79.44 143 HIS A C 1
ATOM 1053 O O . HIS A 1 143 ? 28.748 2.777 -44.478 1.00 79.44 143 HIS A O 1
ATOM 1059 N N . TRP A 1 144 ? 30.826 1.998 -44.846 1.00 73.25 144 TRP A N 1
ATOM 1060 C CA . TRP A 1 144 ? 30.568 0.624 -44.402 1.00 73.25 144 TRP A CA 1
ATOM 1061 C C . TRP A 1 144 ? 31.830 -0.013 -43.818 1.00 73.25 144 TRP A C 1
ATOM 1063 O O . TRP A 1 144 ? 32.934 0.518 -43.934 1.00 73.25 144 TRP A O 1
ATOM 1073 N N . LEU A 1 145 ? 31.663 -1.161 -43.165 1.00 79.69 145 LEU A N 1
ATOM 1074 C CA . LEU A 1 145 ? 32.766 -1.960 -42.639 1.00 79.69 145 LEU A CA 1
ATOM 1075 C C . LEU A 1 145 ? 33.112 -3.076 -43.625 1.00 79.69 145 LEU A C 1
ATOM 1077 O O . LEU A 1 145 ? 32.221 -3.746 -44.142 1.00 79.69 145 LEU A O 1
ATOM 1081 N N . SER A 1 146 ? 34.402 -3.285 -43.868 1.00 70.44 146 SER A N 1
ATOM 1082 C CA . SER A 1 146 ? 34.919 -4.333 -44.745 1.00 70.44 146 SER A CA 1
ATOM 1083 C C . SER A 1 146 ? 35.923 -5.218 -44.001 1.00 70.44 146 SER A C 1
ATOM 1085 O O . SER A 1 146 ? 36.771 -4.700 -43.268 1.00 70.44 146 SER A O 1
ATOM 1087 N N . PRO A 1 147 ? 35.885 -6.550 -44.196 1.00 76.25 147 PRO A N 1
ATOM 1088 C CA . PRO A 1 147 ? 36.895 -7.454 -43.650 1.00 76.25 147 PRO A CA 1
ATOM 1089 C C . PRO A 1 147 ? 38.240 -7.374 -44.396 1.00 76.25 147 PRO A C 1
ATOM 1091 O O . PRO A 1 147 ? 39.238 -7.897 -43.910 1.00 76.25 147 PRO A O 1
ATOM 1094 N N . VAL A 1 148 ? 38.279 -6.745 -45.575 1.00 76.25 148 VAL A N 1
ATOM 1095 C CA . VAL A 1 148 ? 39.478 -6.589 -46.415 1.00 76.25 148 VAL A CA 1
ATOM 1096 C C . VAL A 1 148 ? 39.647 -5.141 -46.865 1.00 76.25 148 VAL A C 1
ATOM 1098 O O . VAL A 1 148 ? 38.665 -4.404 -46.980 1.00 76.25 148 VAL A O 1
ATOM 1101 N N . ASP A 1 149 ? 40.882 -4.736 -47.148 1.00 81.94 149 ASP A N 1
ATOM 1102 C CA . ASP A 1 149 ? 41.158 -3.428 -47.735 1.00 81.94 149 ASP A CA 1
ATOM 1103 C C . ASP A 1 149 ? 40.685 -3.400 -49.197 1.00 81.94 149 ASP A C 1
ATOM 1105 O O . ASP A 1 149 ? 41.152 -4.179 -50.029 1.00 81.94 149 ASP A O 1
ATOM 1109 N N . LEU A 1 150 ? 39.737 -2.510 -49.497 1.00 76.75 150 LEU A N 1
ATOM 1110 C CA . LEU A 1 150 ? 39.211 -2.260 -50.844 1.00 76.75 150 LEU A CA 1
ATOM 1111 C C . LEU A 1 150 ? 39.683 -0.906 -51.397 1.00 76.75 150 LEU A C 1
ATOM 1113 O O . LEU A 1 150 ? 39.130 -0.409 -52.380 1.00 76.75 150 LEU A O 1
ATOM 1117 N N . THR A 1 151 ? 40.684 -0.285 -50.764 1.00 78.88 151 THR A N 1
ATOM 1118 C CA . THR A 1 151 ? 41.233 0.998 -51.202 1.00 78.88 151 THR A CA 1
ATOM 1119 C C . THR A 1 151 ? 41.709 0.911 -52.645 1.00 78.88 151 THR A C 1
ATOM 1121 O O . THR A 1 151 ? 42.475 0.027 -53.023 1.00 78.88 151 THR A O 1
ATOM 1124 N N . GLY A 1 152 ? 41.266 1.864 -53.463 1.00 70.38 152 GLY A N 1
ATOM 1125 C CA . GLY A 1 152 ? 41.614 1.890 -54.878 1.00 70.38 152 GLY A CA 1
ATOM 1126 C C . GLY A 1 152 ? 40.814 0.909 -55.732 1.00 70.38 152 GLY A C 1
ATOM 1127 O O . GLY A 1 152 ? 41.235 0.626 -56.849 1.00 70.38 152 GLY A O 1
ATOM 1128 N N . HIS A 1 153 ? 39.669 0.407 -55.256 1.00 70.44 153 HIS A N 1
ATOM 1129 C CA . HIS A 1 153 ? 38.677 -0.169 -56.158 1.00 70.44 153 HIS A CA 1
ATOM 1130 C C . HIS A 1 153 ? 38.099 0.929 -57.062 1.00 70.44 153 HIS A C 1
ATOM 1132 O O . HIS A 1 153 ? 37.656 1.978 -56.585 1.00 70.44 153 HIS A O 1
ATOM 1138 N N . TRP A 1 154 ? 38.145 0.666 -58.366 1.00 63.16 154 TRP A N 1
ATOM 1139 C CA . TRP A 1 154 ? 37.669 1.524 -59.442 1.00 63.16 154 TRP A CA 1
ATOM 1140 C C . TRP A 1 154 ? 36.897 0.644 -60.415 1.00 63.16 154 TRP A C 1
ATOM 1142 O O . TRP A 1 154 ? 37.537 -0.139 -61.118 1.00 63.16 154 TRP A O 1
ATOM 1152 N N . PRO A 1 155 ? 35.563 0.723 -60.498 1.00 60.78 155 PRO A N 1
ATOM 1153 C CA . PRO A 1 155 ? 34.914 0.270 -61.715 1.00 60.78 155 PRO A CA 1
ATOM 1154 C C . PRO A 1 155 ? 35.427 1.170 -62.843 1.00 60.78 155 PRO A C 1
ATOM 1156 O O . PRO A 1 155 ? 35.413 2.397 -62.716 1.00 60.78 155 PRO A O 1
ATOM 1159 N N . ASP A 1 156 ? 35.968 0.564 -63.900 1.00 54.31 156 ASP A N 1
ATOM 1160 C CA . ASP A 1 156 ? 36.437 1.279 -65.084 1.00 54.31 156 ASP A CA 1
ATOM 1161 C C . ASP A 1 156 ? 35.325 2.226 -65.563 1.00 54.31 156 ASP A C 1
ATOM 1163 O O . ASP A 1 156 ? 34.270 1.794 -66.032 1.00 54.31 156 ASP A O 1
ATOM 1167 N N . PHE A 1 157 ? 35.540 3.530 -65.391 1.00 48.69 157 PHE A N 1
ATOM 1168 C CA . PHE A 1 157 ? 34.667 4.548 -65.959 1.00 48.69 157 PHE A CA 1
ATOM 1169 C C . PHE A 1 157 ? 34.818 4.490 -67.489 1.00 48.69 157 PHE A C 1
ATOM 1171 O O . PHE A 1 157 ? 35.961 4.524 -67.956 1.00 48.69 157 PHE A O 1
ATOM 1178 N N . PRO A 1 158 ? 33.735 4.412 -68.285 1.00 50.69 158 PRO A N 1
ATOM 1179 C CA . PRO A 1 158 ? 33.820 4.811 -69.685 1.00 50.69 158 PRO A CA 1
ATOM 1180 C C . PRO A 1 158 ? 34.159 6.304 -69.818 1.00 50.69 158 PRO A C 1
ATOM 1182 O O . PRO A 1 158 ? 33.752 7.100 -68.936 1.00 50.69 158 PRO A O 1
#

Secondary structure (DSSP, 8-state):
-------HHHHHHHHHHHHHHHHHHHTHHHHHHHHHHHHHHHHGGGGHHHHHHHHHHHHHHHHHHHHHHHHHHHHHHHHHHHHHHHHHHHHHHHHHHHHHHHHHHGGG-SS--PPPSSEEEEEEETTTEEEEEEE-TTS-EEEEEESS--TT------

Foldseek 3Di:
DDDDDDALVVLLVLLVVLLVVLVVLVCPVVVLVVVLVVQCVPPPPNSVVVSCVSVVVCVVCVVVSNVSSVVSNVSSVVSNVVSVVVVVVVVVVVVVVVCVVVVLVVVPDPDDPDQAAAQKDWDDDPPQWTWIWGQHPVRDIDIHIGNDGPHGDDDDDD